Protein AF-A0A821JPT6-F1 (afdb_monomer_lite)

Radius of gyration: 13.42 Å; chains: 1; bounding box: 29×24×38 Å

Structure (mmCIF, N/CA/C/O backbone):
data_AF-A0A821JPT6-F1
#
_entry.id   AF-A0A821JPT6-F1
#
loop_
_atom_s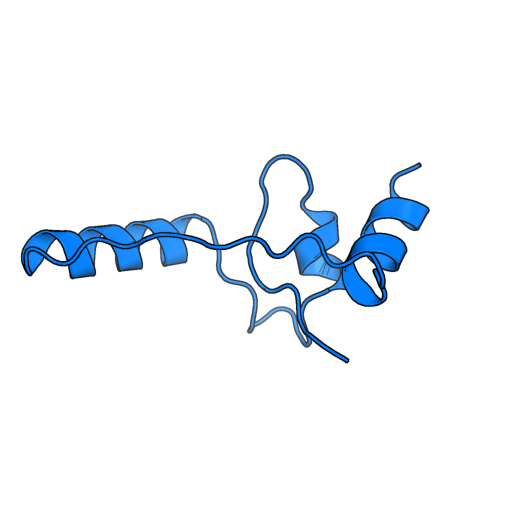ite.group_PDB
_atom_site.id
_atom_site.type_symbol
_atom_site.label_atom_id
_atom_site.label_alt_id
_atom_site.label_comp_id
_atom_site.label_asym_id
_atom_site.label_entity_id
_atom_site.label_seq_id
_atom_site.pdbx_PDB_ins_code
_atom_site.Cartn_x
_atom_site.Cartn_y
_atom_site.Cartn_z
_atom_site.occupancy
_atom_site.B_iso_or_equiv
_atom_site.auth_seq_id
_atom_site.auth_comp_id
_atom_site.auth_asym_id
_atom_site.auth_atom_id
_atom_site.pdbx_PDB_model_num
ATOM 1 N N . GLY A 1 1 ? 15.629 8.342 -5.387 1.00 66.12 1 GLY A N 1
ATOM 2 C CA . GLY A 1 1 ? 14.411 8.283 -6.219 1.00 66.12 1 GLY A CA 1
ATOM 3 C C . GLY A 1 1 ? 13.206 8.328 -5.314 1.00 66.12 1 GLY A C 1
ATOM 4 O O . GLY A 1 1 ? 13.390 8.127 -4.120 1.00 66.12 1 GLY A O 1
ATOM 5 N N . GLN A 1 2 ? 12.016 8.595 -5.842 1.00 79.25 2 GLN A N 1
ATOM 6 C C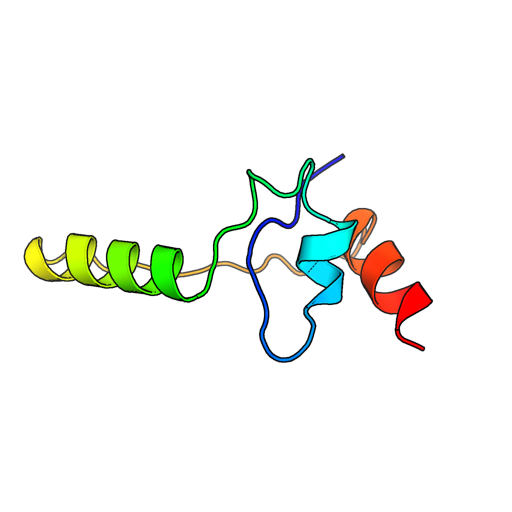A . GLN A 1 2 ? 10.786 8.171 -5.169 1.00 79.25 2 GLN A CA 1
ATOM 7 C C . GLN A 1 2 ? 10.665 6.638 -5.282 1.00 79.25 2 GLN A C 1
ATOM 9 O O . GLN A 1 2 ? 11.454 6.009 -5.985 1.00 79.25 2 GLN A O 1
ATOM 14 N N . SER A 1 3 ? 9.753 6.038 -4.525 1.00 88.31 3 SER A N 1
ATOM 15 C CA . SER A 1 3 ? 9.471 4.599 -4.564 1.00 88.31 3 SER A CA 1
ATOM 16 C C . SER A 1 3 ? 8.060 4.385 -5.104 1.00 88.31 3 SER A C 1
ATOM 18 O O . SER A 1 3 ? 7.208 5.257 -4.931 1.00 88.31 3 SER A O 1
ATOM 20 N N . PHE A 1 4 ? 7.822 3.234 -5.725 1.00 90.69 4 PHE A N 1
ATOM 21 C CA . PHE A 1 4 ? 6.492 2.731 -6.068 1.00 90.69 4 PHE A CA 1
ATOM 22 C C . PHE A 1 4 ? 6.320 1.340 -5.437 1.00 90.69 4 PHE A C 1
ATOM 24 O O . PHE A 1 4 ? 6.630 0.342 -6.080 1.00 90.69 4 PHE A O 1
ATOM 31 N N . PRO A 1 5 ? 5.947 1.247 -4.151 1.00 94.12 5 PRO A N 1
ATOM 32 C CA . PRO A 1 5 ? 5.906 -0.024 -3.428 1.00 94.12 5 PRO A CA 1
ATOM 33 C C . PRO A 1 5 ? 4.595 -0.814 -3.582 1.00 94.12 5 PRO A C 1
ATOM 35 O O . PRO A 1 5 ? 4.545 -1.978 -3.196 1.00 94.12 5 PRO A O 1
ATOM 38 N N . GLU A 1 6 ? 3.522 -0.226 -4.106 1.00 93.31 6 GLU A N 1
ATOM 39 C CA . GLU A 1 6 ? 2.206 -0.868 -4.162 1.00 93.31 6 GLU A CA 1
ATOM 40 C C . GLU A 1 6 ? 2.123 -1.947 -5.252 1.00 93.31 6 GLU A C 1
ATOM 42 O O . GLU A 1 6 ? 2.289 -1.669 -6.442 1.00 93.31 6 GLU A O 1
ATOM 47 N N . GLU A 1 7 ? 1.781 -3.180 -4.860 1.00 94.00 7 GLU A N 1
ATOM 48 C CA . GLU A 1 7 ? 1.554 -4.273 -5.804 1.00 94.00 7 GLU A CA 1
ATOM 49 C C . GLU A 1 7 ? 0.310 -4.003 -6.663 1.00 94.00 7 GLU A C 1
ATOM 51 O O . GLU A 1 7 ? -0.819 -3.932 -6.166 1.00 94.00 7 GLU A O 1
ATOM 56 N N . SER A 1 8 ? 0.500 -3.948 -7.981 1.00 92.00 8 SER A N 1
ATOM 57 C CA . SER A 1 8 ? -0.585 -3.937 -8.960 1.00 92.00 8 SER A CA 1
ATOM 58 C C . SER A 1 8 ? -0.729 -5.311 -9.605 1.00 92.00 8 SER A C 1
ATOM 60 O O . SER A 1 8 ? 0.210 -5.833 -10.197 1.00 92.00 8 SER A O 1
ATOM 62 N N . ARG A 1 9 ? -1.938 -5.885 -9.574 1.00 91.38 9 ARG A N 1
ATOM 63 C CA . ARG A 1 9 ? -2.218 -7.156 -10.272 1.00 91.38 9 ARG A CA 1
ATOM 64 C C . ARG A 1 9 ? -2.165 -7.019 -11.794 1.00 91.38 9 ARG A C 1
ATOM 66 O O . ARG A 1 9 ? -1.902 -7.997 -12.484 1.00 91.38 9 ARG A O 1
ATOM 73 N N . THR A 1 10 ? -2.470 -5.828 -12.303 1.00 93.06 10 THR A N 1
ATOM 74 C CA . THR A 1 10 ? -2.499 -5.543 -13.744 1.00 93.06 10 THR A CA 1
ATOM 75 C C . THR A 1 10 ? -1.119 -5.152 -14.267 1.00 93.06 10 THR A C 1
ATOM 77 O O . THR A 1 10 ? -0.806 -5.469 -15.408 1.00 93.06 10 THR A O 1
ATOM 80 N N . TYR A 1 11 ? -0.305 -4.500 -13.429 1.00 91.81 11 TYR A N 1
ATOM 81 C CA . TYR A 1 11 ? 1.020 -3.972 -13.775 1.00 91.81 11 TYR A CA 1
ATOM 82 C C . TYR A 1 11 ? 2.058 -4.320 -12.686 1.00 91.81 11 TYR A C 1
ATOM 84 O O . TYR A 1 11 ? 2.501 -3.424 -11.957 1.00 91.81 11 TYR A O 1
ATOM 92 N N . PRO A 1 12 ? 2.413 -5.606 -12.493 1.00 92.00 12 PRO A N 1
ATOM 93 C CA . PRO A 1 12 ? 3.320 -6.029 -11.416 1.00 92.00 12 PRO A CA 1
ATOM 94 C C . PRO A 1 12 ? 4.710 -5.376 -11.487 1.00 92.00 12 PRO A C 1
ATOM 96 O O . PRO A 1 12 ? 5.381 -5.180 -10.473 1.00 92.00 12 PRO A O 1
ATOM 99 N N . GLU A 1 13 ? 5.134 -4.978 -12.688 1.00 90.31 13 GLU A N 1
ATOM 100 C CA . GLU A 1 13 ? 6.425 -4.351 -12.948 1.00 90.31 13 GLU A CA 1
ATOM 101 C C . GLU A 1 13 ? 6.606 -2.990 -12.267 1.00 90.31 13 GLU A C 1
ATOM 103 O O . GLU A 1 13 ? 7.748 -2.568 -12.070 1.00 90.31 13 GLU A O 1
ATOM 108 N N . LEU A 1 14 ? 5.507 -2.315 -11.902 1.00 90.31 14 LEU A N 1
ATOM 109 C CA . LEU A 1 14 ? 5.549 -1.044 -11.181 1.00 90.31 14 LEU A CA 1
ATOM 110 C C . LEU A 1 14 ? 6.256 -1.212 -9.835 1.00 90.31 14 LEU A C 1
ATOM 112 O O . LEU A 1 14 ? 7.205 -0.484 -9.556 1.00 90.31 14 LEU A O 1
ATOM 116 N N . SER A 1 15 ? 5.860 -2.209 -9.042 1.00 92.50 15 SER A N 1
ATOM 117 C CA . SER A 1 15 ? 6.488 -2.496 -7.751 1.00 92.50 15 SER A CA 1
ATOM 118 C C . SER A 1 15 ? 7.786 -3.280 -7.883 1.00 92.50 15 SER A C 1
ATOM 120 O O . SER A 1 15 ? 8.744 -2.990 -7.171 1.00 92.50 15 SER A O 1
ATOM 122 N N . ASP A 1 16 ? 7.875 -4.209 -8.840 1.00 91.88 16 ASP A N 1
ATOM 123 C CA . ASP A 1 16 ? 9.090 -5.013 -9.032 1.00 91.88 16 ASP A CA 1
ATOM 124 C C . ASP A 1 16 ? 10.323 -4.167 -9.384 1.00 91.88 16 ASP A C 1
ATOM 126 O O . ASP A 1 16 ? 11.452 -4.561 -9.077 1.00 91.88 16 ASP A O 1
ATOM 130 N N . LYS A 1 17 ? 10.117 -3.024 -10.052 1.00 90.62 17 LYS A N 1
ATOM 131 C CA . LYS A 1 17 ? 11.187 -2.105 -10.477 1.00 90.62 17 LYS A CA 1
ATOM 132 C C . LYS A 1 17 ? 11.172 -0.771 -9.737 1.00 90.62 17 LYS A C 1
ATOM 134 O O . LYS A 1 17 ? 12.204 -0.111 -9.677 1.00 90.62 17 LYS A O 1
ATOM 139 N N . GLY A 1 18 ? 10.016 -0.353 -9.228 1.00 89.31 18 GLY A N 1
ATOM 140 C CA . GLY A 1 18 ? 9.832 0.940 -8.577 1.00 89.31 18 GLY A CA 1
ATOM 141 C C . GLY A 1 18 ? 10.013 0.911 -7.062 1.00 89.31 18 GLY A C 1
ATOM 142 O O . GLY A 1 18 ? 10.283 1.966 -6.489 1.00 89.31 18 GLY A O 1
ATOM 143 N N . ALA A 1 19 ? 9.904 -0.249 -6.406 1.00 92.62 19 ALA A N 1
ATOM 144 C CA . ALA A 1 19 ? 10.207 -0.377 -4.984 1.00 92.62 19 ALA A CA 1
ATOM 145 C C . ALA A 1 19 ? 11.723 -0.321 -4.741 1.00 92.62 19 ALA A C 1
ATOM 147 O O . ALA A 1 19 ? 12.516 -0.828 -5.536 1.00 92.62 19 ALA A O 1
ATOM 148 N N . TYR A 1 20 ? 12.154 0.246 -3.612 1.00 91.12 20 TYR A N 1
ATOM 149 C CA . TYR A 1 20 ? 13.580 0.242 -3.261 1.00 91.12 20 TYR A CA 1
ATOM 150 C C . TYR A 1 20 ? 14.129 -1.175 -3.042 1.00 91.12 20 TYR A C 1
ATOM 152 O O . TYR A 1 20 ? 15.295 -1.435 -3.347 1.00 91.12 20 TYR A O 1
ATOM 160 N N . ASN A 1 21 ? 13.313 -2.089 -2.509 1.00 92.12 21 ASN A N 1
ATOM 161 C CA . ASN A 1 21 ? 13.640 -3.505 -2.384 1.00 92.12 21 ASN A CA 1
ATOM 162 C C . ASN A 1 21 ? 12.370 -4.377 -2.353 1.00 92.12 21 ASN A C 1
ATOM 164 O O . ASN A 1 21 ? 11.261 -3.885 -2.171 1.00 92.12 21 ASN A O 1
ATOM 168 N N . LYS A 1 22 ? 12.544 -5.697 -2.500 1.00 91.69 22 LYS A N 1
ATOM 169 C CA . LYS A 1 22 ? 11.430 -6.662 -2.555 1.00 91.69 22 LYS A CA 1
ATOM 170 C C . LYS A 1 22 ? 10.679 -6.840 -1.233 1.00 91.69 22 LYS A C 1
ATOM 172 O O . LYS A 1 22 ? 9.566 -7.346 -1.244 1.00 91.69 22 LYS A O 1
ATOM 177 N N . GLN A 1 23 ? 11.301 -6.505 -0.104 1.00 94.50 23 GLN A N 1
ATOM 178 C CA . GLN A 1 23 ? 10.673 -6.565 1.218 1.00 94.50 23 GLN A CA 1
ATOM 179 C C . GLN A 1 23 ? 9.832 -5.316 1.517 1.00 94.50 23 GLN A C 1
ATOM 181 O O . GLN A 1 23 ? 9.034 -5.332 2.446 1.00 94.50 23 GLN A O 1
ATOM 186 N N . GLU A 1 24 ? 9.998 -4.255 0.729 1.00 93.38 24 GLU A N 1
ATOM 187 C CA . GLU A 1 24 ? 9.270 -2.989 0.824 1.00 93.38 24 GLU A CA 1
ATOM 188 C C . GLU A 1 24 ? 8.155 -2.891 -0.227 1.00 93.38 24 GLU A C 1
ATOM 190 O O . GLU A 1 24 ? 7.790 -1.796 -0.640 1.00 93.38 24 GLU A O 1
ATOM 195 N N . ILE A 1 25 ? 7.616 -4.032 -0.667 1.00 95.62 25 ILE A N 1
ATOM 196 C CA . ILE A 1 25 ? 6.424 -4.098 -1.517 1.00 95.62 25 ILE A CA 1
ATOM 197 C C . ILE A 1 25 ? 5.202 -4.310 -0.624 1.00 95.62 25 ILE A C 1
ATOM 199 O O . ILE A 1 25 ? 5.184 -5.231 0.191 1.00 95.62 25 ILE A O 1
ATOM 203 N N . TYR A 1 26 ? 4.169 -3.488 -0.806 1.00 96.12 26 TYR A N 1
ATOM 204 C CA . TYR A 1 26 ? 2.865 -3.700 -0.186 1.00 96.12 26 TYR A CA 1
ATOM 205 C C . TYR A 1 26 ? 2.048 -4.651 -1.052 1.00 96.12 26 TYR A C 1
ATOM 207 O O . TYR A 1 26 ? 1.556 -4.266 -2.117 1.00 96.12 26 TYR A O 1
ATOM 215 N N . SER A 1 27 ? 1.906 -5.896 -0.598 1.00 96.31 27 SER A N 1
ATOM 216 C CA . SER A 1 27 ? 1.106 -6.893 -1.301 1.00 96.31 27 SER A CA 1
ATOM 217 C C . SER A 1 27 ? -0.387 -6.580 -1.213 1.00 96.31 27 SER A C 1
ATOM 219 O O . SER 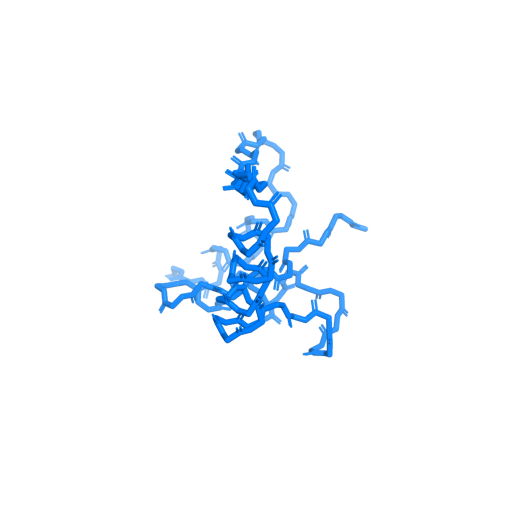A 1 27 ? -0.867 -5.840 -0.351 1.00 96.31 27 SER A O 1
ATOM 221 N N . GLN A 1 28 ? -1.169 -7.226 -2.071 1.00 95.31 28 GLN A N 1
ATOM 222 C CA . GLN A 1 28 ? -2.628 -7.160 -2.024 1.00 95.31 28 GLN A CA 1
ATOM 223 C C . GLN A 1 28 ? -3.206 -7.636 -0.680 1.00 95.31 28 GLN A C 1
ATOM 225 O O . GLN A 1 28 ? -4.277 -7.171 -0.288 1.00 95.31 28 GLN A O 1
ATOM 230 N N . ALA A 1 29 ? -2.515 -8.544 0.019 1.00 97.25 29 ALA A N 1
ATOM 231 C CA . ALA A 1 29 ? -2.902 -8.981 1.357 1.00 97.25 29 ALA A CA 1
ATOM 232 C C . ALA A 1 29 ? -2.625 -7.888 2.399 1.00 97.25 29 ALA A C 1
ATOM 234 O O . ALA A 1 29 ? -3.527 -7.547 3.158 1.00 97.25 29 ALA A O 1
ATOM 235 N N . ASP A 1 30 ? -1.442 -7.265 2.361 1.00 97.12 30 ASP A N 1
ATOM 236 C CA . ASP A 1 30 ? -1.084 -6.172 3.279 1.00 97.12 30 ASP A CA 1
ATOM 237 C C . ASP A 1 30 ? -2.059 -4.993 3.157 1.00 97.12 30 ASP A C 1
ATOM 239 O O . ASP A 1 30 ? -2.513 -4.432 4.157 1.00 97.12 30 ASP A O 1
ATOM 243 N N . ILE A 1 31 ? -2.432 -4.640 1.921 1.00 95.31 31 ILE A N 1
ATOM 244 C CA . ILE A 1 31 ? -3.401 -3.572 1.645 1.00 95.31 31 ILE A CA 1
ATOM 245 C C . ILE A 1 31 ? -4.787 -3.941 2.200 1.00 95.31 31 ILE A C 1
ATOM 247 O O . ILE A 1 31 ? -5.452 -3.096 2.804 1.00 95.31 31 ILE A O 1
ATOM 251 N N . ALA A 1 32 ? -5.235 -5.188 2.024 1.00 96.31 32 ALA A N 1
ATOM 252 C CA . ALA A 1 32 ? -6.524 -5.645 2.545 1.00 96.31 32 ALA A CA 1
ATOM 253 C C . ALA A 1 32 ? -6.556 -5.649 4.083 1.00 96.31 32 ALA A C 1
ATOM 255 O O . ALA A 1 32 ? -7.526 -5.168 4.675 1.00 96.31 32 ALA A O 1
ATOM 256 N N . ASP A 1 33 ? -5.484 -6.121 4.718 1.00 98.12 33 ASP A N 1
ATOM 257 C CA . ASP A 1 33 ? -5.342 -6.149 6.173 1.00 98.12 33 ASP A CA 1
ATOM 258 C C . ASP A 1 33 ? -5.328 -4.729 6.759 1.00 98.12 33 ASP A C 1
ATOM 260 O O . ASP A 1 33 ? -5.997 -4.462 7.762 1.00 98.12 33 ASP A O 1
ATOM 264 N N . LEU A 1 34 ? -4.648 -3.784 6.099 1.00 97.06 34 LEU A N 1
ATOM 265 C CA . LEU A 1 34 ? -4.658 -2.367 6.471 1.00 97.06 34 LEU A CA 1
ATOM 266 C C . LEU A 1 34 ? -6.069 -1.763 6.394 1.00 97.06 34 LEU A C 1
ATOM 268 O O . LEU A 1 34 ? -6.495 -1.056 7.314 1.00 97.06 34 LEU A O 1
ATOM 272 N N . ILE A 1 35 ? -6.802 -2.038 5.310 1.00 97.12 35 ILE A N 1
ATOM 273 C CA . ILE A 1 35 ? -8.177 -1.554 5.127 1.00 97.12 35 ILE A CA 1
ATOM 274 C C . ILE A 1 35 ? -9.092 -2.126 6.212 1.00 97.12 35 ILE A C 1
ATOM 276 O O . ILE A 1 35 ? -9.863 -1.373 6.810 1.00 97.12 35 ILE A O 1
ATOM 280 N N . GLU A 1 36 ? -9.004 -3.423 6.509 1.00 98.25 36 GLU A N 1
ATOM 281 C CA . GLU A 1 36 ? -9.818 -4.052 7.552 1.00 98.25 36 GLU A CA 1
ATOM 282 C C . GLU A 1 36 ? -9.482 -3.496 8.942 1.00 98.25 36 GLU A C 1
ATOM 284 O O . GLU A 1 36 ? -10.382 -3.171 9.724 1.00 98.25 36 GLU A O 1
ATOM 289 N N . PHE A 1 37 ? -8.196 -3.294 9.235 1.00 98.00 37 PHE A N 1
ATOM 290 C CA . PHE A 1 37 ? -7.750 -2.671 10.477 1.00 98.00 37 PHE A CA 1
ATOM 291 C C . PHE A 1 37 ? -8.337 -1.263 10.664 1.00 98.00 37 PHE A C 1
ATOM 293 O O . PHE A 1 37 ? -8.778 -0.913 11.766 1.00 98.00 37 PHE A O 1
ATOM 300 N N . ALA A 1 38 ? -8.365 -0.457 9.600 1.00 98.12 38 ALA A N 1
ATOM 301 C CA . ALA A 1 38 ? -8.956 0.878 9.614 1.00 98.12 38 ALA A CA 1
ATOM 302 C C . ALA A 1 38 ? -10.490 0.831 9.726 1.00 98.12 38 ALA A C 1
ATOM 304 O O . ALA A 1 38 ? -11.076 1.590 10.503 1.00 98.12 38 ALA A O 1
ATOM 305 N N . ARG A 1 39 ? -11.137 -0.111 9.026 1.00 97.81 39 ARG A N 1
ATOM 306 C CA . ARG A 1 39 ? -12.593 -0.311 9.048 1.00 97.81 39 ARG A CA 1
ATOM 307 C C . ARG A 1 39 ? -13.110 -0.590 10.456 1.00 97.81 39 ARG A C 1
ATOM 309 O O . ARG A 1 39 ? -14.130 -0.039 10.848 1.00 97.81 39 ARG A O 1
ATOM 316 N N . GLN A 1 40 ? -12.393 -1.396 11.238 1.00 98.38 40 GLN A N 1
ATOM 317 C CA . GLN A 1 40 ? -12.742 -1.695 12.636 1.00 98.38 40 GLN A CA 1
ATOM 318 C C . GLN A 1 40 ? -12.672 -0.476 13.574 1.00 98.38 40 GLN A C 1
ATOM 320 O O . GLN A 1 40 ? -13.071 -0.575 14.732 1.00 98.38 40 GLN A O 1
ATOM 325 N N . ARG A 1 41 ? -12.141 0.654 13.095 1.00 98.38 41 ARG A N 1
ATOM 326 C CA . ARG A 1 41 ? -11.955 1.905 13.846 1.00 98.38 41 ARG A CA 1
ATOM 327 C C . ARG A 1 41 ? -12.740 3.073 13.250 1.00 98.38 41 ARG A C 1
ATOM 329 O O . ARG A 1 41 ? -12.484 4.211 13.629 1.00 98.38 41 ARG A O 1
ATOM 336 N N . ASP A 1 42 ? -13.637 2.802 12.301 1.00 97.88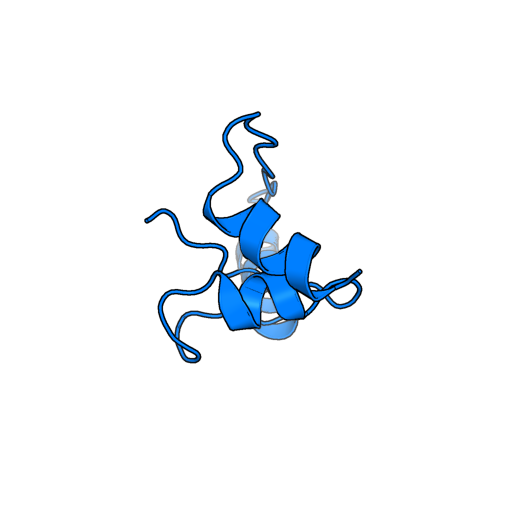 42 ASP A N 1
ATOM 337 C CA . ASP A 1 42 ? -14.388 3.817 11.556 1.00 97.88 42 ASP A CA 1
ATOM 338 C C . ASP A 1 42 ? -13.484 4.830 10.819 1.00 97.88 42 ASP A C 1
ATOM 340 O O . ASP A 1 42 ? -13.846 5.988 10.602 1.00 97.88 42 ASP A O 1
ATOM 344 N N . ILE A 1 43 ? -12.290 4.389 10.399 1.00 98.19 43 ILE A N 1
ATOM 345 C CA . ILE A 1 43 ? -11.335 5.189 9.626 1.00 98.19 43 ILE A CA 1
ATOM 346 C C . ILE A 1 43 ? -11.432 4.795 8.154 1.00 98.19 43 ILE A C 1
ATOM 348 O O . ILE A 1 43 ? -11.337 3.623 7.791 1.00 98.19 43 ILE A O 1
ATOM 352 N N . ARG A 1 44 ? -11.576 5.796 7.283 1.00 95.88 44 ARG A N 1
ATOM 353 C CA . ARG A 1 44 ? -11.567 5.595 5.832 1.00 95.88 44 ARG A CA 1
ATOM 354 C C . ARG A 1 44 ? -10.140 5.663 5.291 1.00 95.88 44 ARG A C 1
ATOM 356 O O . ARG A 1 44 ? -9.461 6.665 5.493 1.00 95.88 44 ARG A O 1
ATOM 363 N N . VAL A 1 45 ? -9.740 4.640 4.539 1.00 93.69 45 VAL A N 1
ATOM 364 C CA . VAL A 1 45 ? -8.499 4.628 3.751 1.00 93.69 45 VAL A CA 1
ATOM 365 C C . VAL A 1 45 ? -8.819 5.100 2.334 1.00 93.69 45 VAL A C 1
ATOM 367 O O . VAL A 1 45 ? -9.714 4.559 1.686 1.00 93.69 45 VAL A O 1
ATOM 370 N N . LEU A 1 46 ? -8.119 6.132 1.868 1.00 92.56 46 LEU A N 1
ATOM 371 C CA . LEU A 1 46 ? -8.169 6.619 0.490 1.00 92.56 46 LEU A CA 1
ATOM 372 C C . LEU A 1 46 ? -6.758 6.524 -0.081 1.00 92.56 46 LEU A C 1
ATOM 374 O O . LEU A 1 46 ? -5.823 7.022 0.540 1.00 92.56 46 LEU A O 1
ATOM 378 N N . ILE A 1 47 ? -6.620 5.873 -1.234 1.00 84.94 47 ILE A N 1
ATOM 379 C CA . ILE A 1 47 ? -5.340 5.757 -1.933 1.00 84.94 47 ILE A CA 1
ATOM 380 C C . ILE A 1 47 ? -5.238 6.912 -2.926 1.00 84.94 47 ILE A C 1
ATOM 382 O O . ILE A 1 47 ? -6.178 7.170 -3.681 1.00 84.94 47 ILE A O 1
ATOM 386 N N . GLU A 1 48 ? -4.099 7.593 -2.916 1.00 84.69 48 GLU A N 1
ATOM 387 C CA . GLU A 1 48 ? -3.745 8.620 -3.886 1.00 84.69 48 GLU A CA 1
ATOM 388 C C . GLU A 1 48 ? -2.658 8.073 -4.811 1.00 84.69 48 GLU A C 1
ATOM 390 O O . GLU A 1 48 ? -1.624 7.597 -4.351 1.00 84.69 48 GLU A O 1
ATOM 395 N N . PHE A 1 49 ? -2.896 8.164 -6.117 1.00 80.19 49 PHE A N 1
ATOM 396 C CA . PHE A 1 49 ? -1.872 7.945 -7.131 1.00 80.19 49 PHE A CA 1
ATOM 397 C C . PHE A 1 49 ? -1.628 9.277 -7.832 1.00 80.19 49 PHE A C 1
ATOM 399 O O . PHE A 1 49 ? -2.411 9.676 -8.696 1.00 80.19 49 PHE A O 1
ATOM 406 N N . ASP A 1 50 ? -0.564 9.978 -7.439 1.00 72.50 50 ASP A N 1
ATOM 407 C CA . ASP A 1 50 ? -0.176 11.226 -8.094 1.00 72.50 50 ASP A CA 1
ATOM 408 C C . ASP A 1 50 ? 0.447 10.920 -9.464 1.00 72.50 50 ASP A C 1
ATOM 410 O O . ASP A 1 50 ? 1.558 10.390 -9.577 1.00 72.50 50 ASP A O 1
ATOM 414 N N . SER A 1 51 ? -0.279 11.246 -10.534 1.0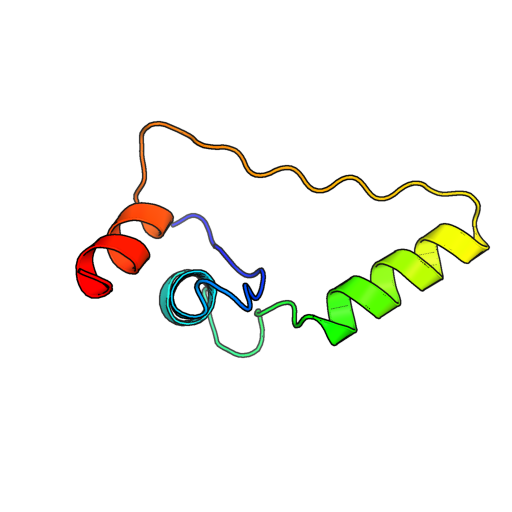0 63.59 51 SER A N 1
ATOM 415 C CA . SER A 1 51 ? 0.241 11.191 -11.897 1.00 63.59 51 SER A CA 1
ATOM 416 C C . SER A 1 51 ? 1.051 12.458 -12.192 1.00 63.59 51 SER A C 1
ATOM 418 O O . SER A 1 51 ? 0.632 13.312 -12.979 1.00 63.59 51 SER A O 1
ATOM 420 N N . SER A 1 52 ? 2.212 12.616 -11.555 1.00 56.16 52 SER A N 1
ATOM 421 C CA . SER A 1 52 ? 3.107 13.718 -11.909 1.00 56.16 52 SER A CA 1
ATOM 422 C C . SER A 1 52 ? 3.672 13.506 -13.325 1.00 56.16 52 SER A C 1
ATOM 424 O O . SER A 1 52 ? 4.034 12.397 -13.716 1.00 56.16 52 SER A O 1
ATOM 426 N N . GLY A 1 53 ? 3.766 14.578 -14.119 1.00 51.12 53 GLY A N 1
ATOM 427 C CA . GLY A 1 53 ? 4.358 14.550 -15.467 1.00 51.12 53 GLY A CA 1
ATOM 428 C C . GLY A 1 53 ? 5.865 14.243 -15.504 1.00 51.12 53 GLY A C 1
ATOM 429 O O . GLY A 1 53 ? 6.431 14.139 -16.589 1.00 51.12 53 GLY A O 1
ATOM 430 N N . THR A 1 54 ? 6.516 14.084 -14.346 1.00 51.88 54 THR A N 1
ATOM 431 C CA . THR A 1 54 ? 7.933 13.715 -14.223 1.00 51.88 54 THR A CA 1
ATOM 432 C C . THR A 1 54 ? 8.027 12.294 -13.676 1.00 51.88 54 THR A C 1
ATOM 434 O O . THR A 1 54 ? 8.196 12.037 -12.488 1.00 51.88 54 THR A O 1
ATOM 437 N N . THR A 1 55 ? 7.886 11.349 -14.592 1.00 52.75 55 THR A N 1
ATOM 438 C CA . THR A 1 55 ? 7.719 9.913 -14.383 1.00 52.75 55 THR A CA 1
ATOM 439 C C . THR A 1 55 ? 9.042 9.175 -14.168 1.00 52.75 55 THR A C 1
ATOM 441 O O . THR A 1 55 ? 9.317 8.211 -14.869 1.00 52.75 55 THR A O 1
ATOM 444 N N . ASN A 1 56 ? 9.897 9.547 -13.214 1.00 59.19 56 ASN A N 1
ATOM 445 C CA . ASN A 1 56 ? 11.186 8.837 -13.114 1.00 59.19 56 ASN A CA 1
ATOM 446 C C . ASN A 1 56 ? 11.040 7.344 -12.733 1.00 59.19 56 ASN A C 1
ATOM 448 O O . ASN A 1 56 ? 11.715 6.523 -13.337 1.00 59.19 56 ASN A O 1
ATOM 452 N N . GLN A 1 57 ? 10.139 6.960 -11.815 1.00 57.53 57 GLN A N 1
ATOM 453 C CA . GLN A 1 57 ? 9.897 5.534 -11.492 1.00 57.53 57 GLN A CA 1
ATOM 454 C C . GLN A 1 57 ? 8.783 4.891 -12.339 1.00 57.53 57 GLN A C 1
ATOM 456 O O . GLN A 1 57 ? 8.939 3.756 -12.788 1.00 57.53 57 GLN A O 1
ATOM 461 N N . MET A 1 58 ? 7.678 5.608 -12.597 1.00 56.62 58 MET A N 1
ATOM 462 C CA . MET A 1 58 ? 6.575 5.088 -13.424 1.00 56.62 58 MET A CA 1
ATOM 463 C C . MET A 1 58 ? 6.962 4.916 -14.904 1.00 56.62 58 MET A C 1
ATOM 465 O O . MET A 1 58 ? 6.443 4.018 -15.560 1.00 56.62 58 MET A O 1
ATOM 469 N N . SER A 1 59 ? 7.874 5.738 -15.454 1.00 54.53 59 SER A N 1
ATOM 470 C CA . SER A 1 59 ? 8.312 5.560 -16.850 1.00 54.53 59 SER A CA 1
ATOM 471 C C . SER A 1 59 ? 9.276 4.400 -17.016 1.00 54.53 59 SER A C 1
ATOM 473 O O . SER A 1 59 ? 9.139 3.686 -17.999 1.00 5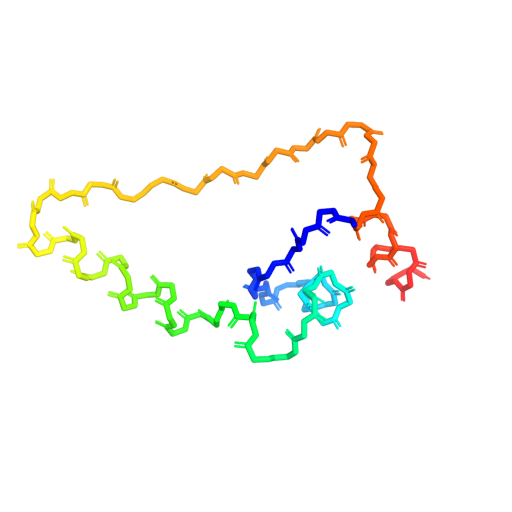4.53 59 SER A O 1
ATOM 475 N N . GLU A 1 60 ? 10.206 4.163 -16.082 1.00 52.50 60 GLU A N 1
ATOM 476 C CA . GLU A 1 60 ? 11.120 3.019 -16.182 1.00 52.50 60 GLU A CA 1
ATOM 477 C C . GLU A 1 60 ? 10.346 1.701 -16.147 1.00 52.50 60 GLU A C 1
ATOM 479 O O . GLU A 1 60 ? 10.597 0.808 -16.950 1.00 52.50 60 GLU A O 1
ATOM 484 N N . SER A 1 61 ? 9.349 1.579 -15.276 1.00 51.81 61 SER A N 1
ATOM 485 C CA . SER A 1 61 ? 8.521 0.374 -15.212 1.00 51.81 61 SER A CA 1
ATOM 486 C C . SER A 1 61 ? 7.661 0.190 -16.474 1.00 51.81 61 SER A C 1
ATOM 488 O O . SER A 1 61 ? 7.677 -0.903 -17.043 1.00 51.81 61 SER A O 1
ATOM 490 N N . ALA A 1 62 ? 7.034 1.256 -16.991 1.00 45.06 62 ALA A N 1
ATOM 491 C CA . ALA A 1 62 ? 6.220 1.212 -18.213 1.00 45.06 62 ALA A CA 1
ATOM 492 C C . ALA A 1 62 ? 7.025 1.043 -19.525 1.00 45.06 62 ALA A C 1
ATOM 494 O O . ALA A 1 62 ? 6.559 0.369 -20.440 1.00 45.06 62 ALA A O 1
ATOM 495 N N . LEU A 1 63 ? 8.239 1.604 -19.638 1.00 40.81 63 LEU A N 1
ATOM 496 C CA . LEU A 1 63 ? 9.097 1.511 -20.838 1.00 40.81 63 LEU A CA 1
ATOM 497 C C . LEU A 1 63 ? 9.627 0.101 -21.097 1.00 40.81 63 LEU A C 1
ATOM 499 O O . LEU A 1 63 ? 9.939 -0.229 -22.233 1.00 40.81 63 LEU A O 1
ATOM 503 N N . PHE A 1 64 ? 9.741 -0.724 -20.058 1.00 45.03 64 PHE A N 1
ATOM 504 C CA . PHE A 1 64 ? 10.112 -2.132 -20.200 1.00 45.03 64 PHE A CA 1
ATOM 505 C C . PHE A 1 64 ? 8.891 -3.063 -20.357 1.00 45.03 64 PHE A C 1
ATOM 507 O O . PHE A 1 64 ? 9.078 -4.276 -20.447 1.00 45.03 64 PHE A O 1
ATOM 514 N N . GLY A 1 65 ? 7.668 -2.520 -20.315 1.00 41.22 65 GLY A N 1
ATOM 515 C CA . GLY A 1 65 ? 6.406 -3.247 -20.505 1.00 41.22 65 GLY A CA 1
ATOM 516 C C . GLY A 1 65 ? 5.789 -3.102 -21.905 1.00 41.22 65 GLY A C 1
ATOM 517 O O . GLY A 1 65 ? 4.761 -3.724 -22.171 1.00 41.22 65 GLY A O 1
ATOM 518 N N . LEU A 1 66 ? 6.409 -2.312 -22.792 1.00 43.56 66 LEU A N 1
ATOM 519 C CA . LEU A 1 66 ? 6.115 -2.199 -24.230 1.00 43.56 66 LEU A CA 1
ATOM 520 C C . LEU A 1 66 ? 7.277 -2.772 -25.051 1.00 43.56 66 LEU A C 1
ATOM 522 O O . LEU A 1 66 ? 7.003 -3.263 -26.169 1.00 43.56 66 LEU A O 1
#

pLDDT: mean 82.44, std 18.66, range [40.81, 98.38]

Foldseek 3Di:
DQAQQEADPVQRLLNVQRHPDPVSHCYPVNVVVVCVVCVVVVHDDDDDDDPDPPCPSVCVSVVVVD

Sequence (66 aa):
GQSFPEESRTYPELSDKGAYNKQEIYSQADIADLIEFARQRDIRVLIEFDSSGTTNQMSESALFGL

Secondary structure (DSSP, 8-state):
-----BPPSS-THHHHHHSSSGGG-B-HHHHHHHHHHHHTTTPPP-------S--HHHHHHHHT--